Protein AF-A0A6G3XBX1-F1 (afdb_monomer_lite)

Sequence (78 aa):
SDLDALRPGEPVIVRGIGLAFIDLMVLLTEGRGGRHEDGVYLPSGREPVLYVGSRRGVPYHAKIGYGWTGERPPLPQH

Structure (mmCIF, N/CA/C/O backbone):
data_AF-A0A6G3XBX1-F1
#
_entry.id   AF-A0A6G3XBX1-F1
#
loop_
_atom_site.group_PDB
_atom_site.id
_atom_site.type_symbol
_atom_site.label_atom_id
_atom_site.label_alt_id
_atom_site.label_comp_id
_atom_site.label_asym_id
_atom_site.label_entity_id
_atom_site.label_seq_id
_atom_site.pdbx_PDB_ins_code
_atom_site.Cartn_x
_atom_site.Cartn_y
_atom_site.Cartn_z
_atom_site.occupancy
_atom_site.B_iso_or_equiv
_atom_site.auth_seq_id
_atom_site.auth_comp_id
_atom_site.auth_asym_id
_atom_site.auth_atom_id
_atom_site.pdbx_PDB_model_num
ATOM 1 N N . SER A 1 1 ? 2.599 15.836 1.423 1.00 59.91 1 SER A N 1
ATOM 2 C CA . SER A 1 1 ? 1.143 15.693 1.580 1.00 59.91 1 SER A CA 1
ATOM 3 C C . SER A 1 1 ? 0.888 14.948 2.859 1.00 59.91 1 SER A C 1
ATOM 5 O O . SER A 1 1 ? 1.579 13.963 3.086 1.00 59.91 1 SER A O 1
ATOM 7 N N . ASP A 1 2 ? -0.027 15.433 3.687 1.00 81.88 2 ASP A N 1
ATOM 8 C CA . ASP A 1 2 ? -0.403 14.741 4.914 1.00 81.88 2 ASP A CA 1
ATOM 9 C C . ASP A 1 2 ? -1.297 13.548 4.552 1.00 81.88 2 ASP A C 1
ATOM 11 O O . ASP A 1 2 ? -2.407 13.721 4.047 1.00 81.88 2 ASP A O 1
ATOM 15 N N . LEU A 1 3 ? -0.750 12.342 4.696 1.00 83.94 3 LEU A N 1
ATOM 16 C CA . LEU A 1 3 ? -1.459 11.093 4.434 1.00 83.94 3 LEU A CA 1
ATOM 17 C C . LEU A 1 3 ? -2.108 10.543 5.706 1.00 83.94 3 LEU A C 1
ATOM 19 O O . LEU A 1 3 ? -2.908 9.618 5.594 1.00 83.94 3 LEU A O 1
ATOM 23 N N . ASP A 1 4 ? -1.820 11.096 6.888 1.00 86.81 4 ASP A N 1
ATOM 24 C CA . ASP A 1 4 ? -2.338 10.599 8.169 1.00 86.81 4 ASP A CA 1
ATOM 25 C C . ASP A 1 4 ? -3.843 10.847 8.315 1.00 86.81 4 ASP A C 1
ATOM 27 O O . ASP A 1 4 ? -4.531 10.140 9.050 1.00 86.81 4 ASP A O 1
ATOM 31 N N . ALA A 1 5 ? -4.383 11.787 7.534 1.00 92.19 5 ALA A N 1
ATOM 32 C CA . ALA A 1 5 ? -5.814 12.043 7.435 1.00 92.19 5 ALA A CA 1
ATOM 33 C C . ALA A 1 5 ? -6.626 10.838 6.914 1.00 92.19 5 ALA A C 1
ATOM 35 O O . ALA A 1 5 ? -7.814 10.742 7.223 1.00 92.19 5 ALA A O 1
ATOM 36 N N . LEU A 1 6 ? -6.011 9.926 6.145 1.00 95.31 6 LEU A N 1
ATOM 37 C CA . LEU A 1 6 ? -6.687 8.730 5.634 1.00 95.31 6 LEU A CA 1
ATOM 38 C C . LEU A 1 6 ? -6.864 7.710 6.754 1.00 95.31 6 LEU A C 1
ATOM 40 O O . LEU A 1 6 ? -5.883 7.211 7.315 1.00 95.31 6 LEU A O 1
ATOM 44 N N . ARG A 1 7 ? -8.109 7.364 7.059 1.00 96.56 7 ARG A N 1
ATOM 45 C CA . ARG A 1 7 ? -8.439 6.481 8.175 1.00 96.56 7 ARG A CA 1
ATOM 46 C C . ARG A 1 7 ? -8.196 5.013 7.821 1.00 96.56 7 ARG A C 1
ATOM 48 O O . ARG A 1 7 ? -8.284 4.628 6.653 1.00 96.56 7 ARG A O 1
ATOM 55 N N . PRO A 1 8 ? -7.939 4.165 8.829 1.00 97.69 8 PRO A N 1
ATOM 56 C CA . PRO A 1 8 ? -7.965 2.721 8.644 1.00 97.69 8 PRO A CA 1
ATOM 57 C C . PRO A 1 8 ? -9.264 2.257 7.974 1.00 97.69 8 PRO A C 1
ATOM 59 O O . PRO A 1 8 ? -10.352 2.676 8.372 1.00 97.69 8 PRO A O 1
ATOM 62 N N . GLY A 1 9 ? -9.152 1.418 6.944 1.00 97.38 9 GLY A N 1
ATOM 63 C CA . GLY A 1 9 ? -10.294 0.895 6.190 1.00 97.38 9 GLY A CA 1
ATOM 64 C C . GLY A 1 9 ? -11.007 1.903 5.278 1.00 97.38 9 GLY A C 1
ATOM 65 O O . GLY A 1 9 ? -11.963 1.526 4.601 1.00 97.38 9 GLY A O 1
ATOM 66 N N . GLU A 1 10 ? -10.573 3.167 5.228 1.00 97.75 10 GLU A N 1
ATOM 67 C CA . GLU A 1 10 ? -11.204 4.184 4.385 1.00 97.75 10 GLU A CA 1
ATOM 68 C C . GLU A 1 10 ? -11.050 3.834 2.895 1.00 97.75 10 GLU A C 1
ATOM 70 O O . GLU A 1 10 ? -9.935 3.541 2.455 1.00 97.75 10 GLU A O 1
ATOM 75 N N . PRO A 1 11 ? -12.132 3.853 2.096 1.00 97.50 11 PRO A N 1
ATOM 76 C CA . PRO A 1 11 ? -12.046 3.607 0.664 1.00 97.50 11 PRO A CA 1
ATOM 77 C C . PRO A 1 11 ? -11.417 4.806 -0.057 1.00 97.50 11 PRO A C 1
ATOM 79 O O . PRO A 1 11 ? -11.973 5.902 -0.067 1.00 97.50 11 PRO A O 1
ATOM 82 N N . VAL A 1 12 ? -10.283 4.588 -0.723 1.00 95.88 12 VAL A N 1
ATOM 83 C CA . VAL A 1 12 ? -9.524 5.634 -1.422 1.00 95.88 12 VAL A CA 1
ATOM 84 C C . VAL A 1 12 ? -9.341 5.260 -2.886 1.00 95.88 12 VAL A C 1
ATOM 86 O O . VAL A 1 12 ? -8.803 4.203 -3.207 1.00 95.88 12 VAL A O 1
ATOM 89 N N . ILE A 1 13 ? -9.750 6.149 -3.795 1.00 94.69 13 ILE A N 1
ATOM 90 C CA . ILE A 1 13 ? -9.520 5.971 -5.233 1.00 94.69 13 ILE A CA 1
ATOM 91 C C . ILE A 1 13 ? -8.166 6.564 -5.614 1.00 94.69 13 ILE A C 1
ATOM 93 O O . ILE A 1 13 ? -7.916 7.754 -5.418 1.00 94.69 13 ILE A O 1
ATOM 97 N N . VAL A 1 14 ? -7.324 5.754 -6.253 1.00 92.69 14 VAL A N 1
ATOM 98 C CA . VAL A 1 14 ? -6.019 6.173 -6.766 1.00 92.69 14 VAL A CA 1
ATOM 99 C C . VAL A 1 14 ? -6.004 6.075 -8.289 1.00 92.69 14 VAL A C 1
ATOM 101 O O . VAL A 1 14 ? -6.226 5.018 -8.882 1.00 92.69 14 VAL A O 1
ATOM 104 N N . ARG A 1 15 ? -5.731 7.208 -8.944 1.00 91.25 15 ARG A N 1
ATOM 105 C CA . ARG A 1 15 ? -5.642 7.300 -10.406 1.00 91.25 15 ARG A CA 1
ATOM 106 C C . ARG A 1 15 ? -4.180 7.259 -10.847 1.00 91.25 15 ARG A C 1
ATOM 108 O O . ARG A 1 15 ? -3.461 8.239 -10.695 1.00 91.25 15 ARG A O 1
ATOM 115 N N . GLY A 1 16 ? -3.787 6.152 -11.467 1.00 87.56 16 GLY A N 1
ATOM 116 C CA . GLY A 1 16 ? -2.449 5.884 -11.989 1.00 87.56 16 GLY A CA 1
ATOM 117 C C . GLY A 1 16 ? -1.752 4.754 -11.230 1.00 87.56 16 GLY A C 1
ATOM 118 O O . GLY A 1 16 ? -1.643 4.805 -10.014 1.00 87.56 16 GLY A O 1
ATOM 119 N N . ILE A 1 17 ? -1.246 3.759 -11.967 1.00 89.12 17 ILE A N 1
ATOM 120 C CA . ILE A 1 17 ? -0.448 2.629 -11.445 1.00 89.12 17 ILE A CA 1
ATOM 121 C C . ILE A 1 17 ? 0.969 2.733 -12.033 1.00 89.12 17 ILE A C 1
ATOM 123 O O . ILE A 1 17 ? 1.418 1.883 -12.802 1.00 89.12 17 ILE A O 1
ATOM 127 N N . GLY A 1 18 ? 1.605 3.883 -11.803 1.00 84.44 18 GLY A N 1
ATOM 128 C CA . GLY A 1 18 ? 2.970 4.185 -12.248 1.00 84.44 18 GLY A CA 1
ATOM 129 C C . GLY A 1 18 ? 3.979 4.086 -11.104 1.00 84.44 18 GLY A C 1
ATOM 130 O O . GLY A 1 18 ? 3.633 3.651 -10.014 1.00 84.44 18 GLY A O 1
ATOM 131 N N . LEU A 1 19 ? 5.213 4.547 -11.321 1.00 86.38 19 LEU A N 1
ATOM 132 C CA . LEU A 1 19 ? 6.271 4.473 -10.303 1.00 86.38 19 LEU A CA 1
ATOM 133 C C . LEU A 1 19 ? 5.869 5.146 -8.978 1.00 86.38 19 LEU A C 1
ATOM 135 O O . LEU A 1 19 ? 5.941 4.512 -7.936 1.00 86.38 19 LEU A O 1
ATOM 139 N N . ALA A 1 20 ? 5.316 6.361 -9.037 1.00 88.12 20 ALA A N 1
ATOM 140 C CA . ALA A 1 20 ? 4.870 7.093 -7.846 1.00 88.12 20 ALA A CA 1
ATOM 141 C C . ALA A 1 20 ? 3.747 6.391 -7.056 1.00 88.12 20 ALA A C 1
ATOM 143 O O . ALA A 1 20 ? 3.541 6.676 -5.879 1.00 88.12 20 ALA A O 1
ATOM 144 N N . PHE A 1 21 ? 2.997 5.481 -7.691 1.00 90.75 21 PHE A N 1
ATOM 145 C CA . PHE A 1 21 ? 2.007 4.679 -6.973 1.00 90.75 21 PHE A CA 1
ATOM 146 C C . PHE A 1 21 ? 2.678 3.668 -6.040 1.00 90.75 21 PHE A C 1
ATOM 148 O O . PHE A 1 21 ? 2.143 3.402 -4.970 1.00 90.75 21 PHE A O 1
ATOM 155 N N . ILE A 1 22 ? 3.846 3.139 -6.411 1.00 90.19 22 ILE A N 1
ATOM 156 C CA . ILE A 1 22 ? 4.591 2.210 -5.558 1.00 90.19 22 ILE A CA 1
ATOM 157 C C . ILE A 1 22 ? 5.029 2.915 -4.275 1.00 90.19 22 ILE A C 1
ATOM 159 O O . ILE A 1 22 ? 4.793 2.386 -3.194 1.00 90.19 22 ILE A O 1
ATOM 163 N N . ASP A 1 23 ? 5.549 4.141 -4.381 1.00 92.44 23 ASP A N 1
ATOM 164 C CA . ASP A 1 23 ? 5.922 4.946 -3.212 1.00 92.44 23 ASP A CA 1
ATOM 165 C C . ASP A 1 23 ? 4.713 5.205 -2.299 1.00 92.44 23 ASP A C 1
ATOM 167 O O . ASP A 1 23 ? 4.778 5.002 -1.086 1.00 92.44 23 ASP A O 1
ATOM 171 N N . LEU A 1 24 ? 3.574 5.597 -2.885 1.00 94.00 24 LEU A N 1
ATOM 172 C CA . LEU A 1 24 ? 2.327 5.798 -2.142 1.00 94.00 24 LEU A CA 1
ATOM 173 C C . LEU A 1 24 ? 1.868 4.514 -1.441 1.00 94.00 24 LEU A C 1
ATOM 175 O O . LEU A 1 24 ? 1.448 4.559 -0.286 1.00 94.00 24 LEU A O 1
ATOM 179 N N . MET A 1 25 ? 1.931 3.381 -2.139 1.00 93.81 25 MET A N 1
ATOM 180 C CA . MET A 1 25 ? 1.527 2.085 -1.609 1.00 93.81 25 MET A CA 1
ATOM 181 C C . MET A 1 25 ? 2.401 1.689 -0.417 1.00 93.81 25 MET A C 1
ATOM 183 O O . MET A 1 25 ? 1.844 1.323 0.613 1.00 93.81 25 MET A O 1
ATOM 187 N N . VAL A 1 26 ? 3.725 1.861 -0.491 1.00 94.69 26 VAL A N 1
ATOM 188 C CA . VAL A 1 26 ? 4.646 1.593 0.631 1.00 94.69 26 VAL A CA 1
ATOM 189 C C . VAL A 1 26 ? 4.345 2.498 1.830 1.00 94.69 26 VAL A C 1
ATOM 191 O O . VAL A 1 26 ? 4.236 2.016 2.957 1.00 94.69 26 VAL A O 1
ATOM 194 N N . LEU A 1 27 ? 4.128 3.800 1.610 1.00 95.69 27 LEU A N 1
ATOM 195 C CA . LEU A 1 27 ? 3.785 4.739 2.688 1.00 95.69 27 LEU A CA 1
ATOM 196 C C . LEU A 1 27 ? 2.467 4.377 3.388 1.00 95.69 27 LEU A C 1
ATOM 198 O O . LEU A 1 27 ? 2.363 4.493 4.607 1.00 95.69 27 LEU A O 1
ATOM 202 N N . LEU A 1 28 ? 1.463 3.932 2.629 1.00 96.56 28 LEU A N 1
ATOM 203 C CA . LEU A 1 28 ? 0.149 3.559 3.159 1.00 96.56 28 LEU A CA 1
ATOM 204 C C . LEU A 1 28 ? 0.078 2.124 3.693 1.00 96.56 28 LEU A C 1
ATOM 206 O O . LEU A 1 28 ? -0.960 1.765 4.242 1.00 96.56 28 LEU A O 1
ATOM 210 N N . THR A 1 29 ? 1.148 1.335 3.562 1.00 95.94 29 THR A N 1
ATOM 211 C CA . THR A 1 29 ? 1.254 -0.047 4.054 1.00 95.94 29 THR A CA 1
ATOM 212 C C . THR A 1 29 ? 2.335 -0.161 5.128 1.00 95.94 29 THR A C 1
ATOM 214 O O . THR A 1 29 ? 2.043 -0.069 6.319 1.00 95.94 29 THR A O 1
ATOM 217 N N . GLU A 1 30 ? 3.599 -0.308 4.742 1.00 95.88 30 GLU A N 1
ATOM 218 C CA . GLU A 1 30 ? 4.737 -0.420 5.660 1.00 95.88 30 GLU A CA 1
ATOM 219 C C . GLU A 1 30 ? 4.949 0.849 6.486 1.00 95.88 30 GLU A C 1
ATOM 221 O O . GLU A 1 30 ? 5.193 0.770 7.690 1.00 95.88 30 GLU A O 1
ATOM 226 N N . GLY A 1 31 ? 4.735 2.027 5.890 1.00 95.56 31 GLY A N 1
ATOM 227 C CA . GLY A 1 31 ? 4.729 3.298 6.627 1.00 95.56 31 GLY A CA 1
ATOM 228 C C . GLY A 1 31 ? 3.653 3.354 7.721 1.00 95.56 31 GLY A C 1
ATOM 229 O O . GLY A 1 31 ? 3.758 4.126 8.673 1.00 95.56 31 GLY A O 1
ATOM 230 N N . ARG A 1 32 ? 2.652 2.471 7.638 1.00 96.62 32 ARG A N 1
ATOM 231 C CA . ARG A 1 32 ? 1.607 2.269 8.643 1.00 96.62 32 ARG A CA 1
ATOM 232 C C . ARG A 1 32 ? 1.799 0.996 9.459 1.00 96.62 32 ARG A C 1
ATOM 234 O O . ARG A 1 32 ? 0.926 0.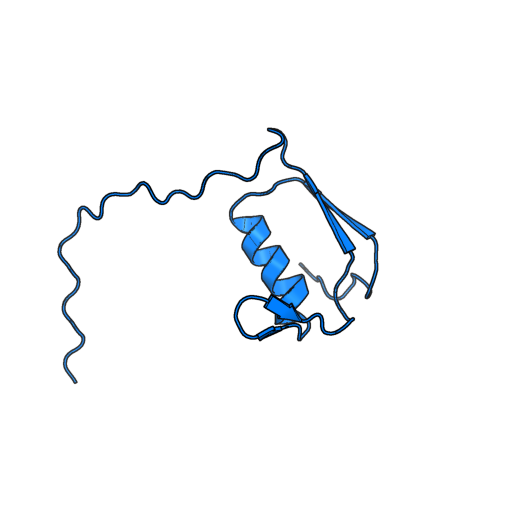644 10.244 1.00 96.62 32 ARG A O 1
ATOM 241 N N . GLY A 1 33 ? 2.976 0.380 9.430 1.00 97.00 33 GLY A N 1
ATOM 242 C CA . GLY A 1 33 ? 3.346 -0.752 10.284 1.00 97.00 33 GLY A CA 1
ATOM 243 C C . GLY A 1 33 ? 2.933 -2.121 9.751 1.00 97.00 33 GLY A C 1
ATOM 244 O O . GLY A 1 33 ? 3.072 -3.107 10.475 1.00 97.00 33 GLY A O 1
ATOM 245 N N . GLY A 1 34 ? 2.423 -2.200 8.519 1.00 97.62 34 GLY A N 1
ATOM 246 C CA . GLY A 1 34 ? 2.368 -3.473 7.810 1.00 97.62 34 GLY A CA 1
ATOM 247 C C . GLY A 1 34 ? 3.777 -3.987 7.519 1.00 97.62 34 GLY A C 1
ATOM 248 O O . GLY A 1 34 ? 4.752 -3.238 7.580 1.00 97.62 34 GLY A O 1
ATOM 249 N N . ARG A 1 35 ? 3.904 -5.274 7.219 1.00 97.44 35 ARG A N 1
ATOM 250 C CA . ARG A 1 35 ? 5.212 -5.895 6.973 1.00 97.44 35 ARG A CA 1
ATOM 251 C C . ARG A 1 35 ? 5.102 -7.047 5.996 1.00 97.44 35 ARG A C 1
ATOM 253 O O . ARG A 1 35 ? 4.022 -7.593 5.813 1.00 97.44 35 ARG A O 1
ATOM 260 N N . HIS A 1 36 ? 6.225 -7.438 5.416 1.00 95.81 36 HIS A N 1
ATOM 261 C CA . HIS A 1 36 ? 6.309 -8.624 4.577 1.00 95.81 36 HIS A CA 1
ATOM 262 C C . HIS A 1 36 ? 6.977 -9.768 5.347 1.00 95.81 36 HIS A C 1
ATOM 264 O O . HIS A 1 36 ? 8.065 -9.595 5.892 1.00 95.8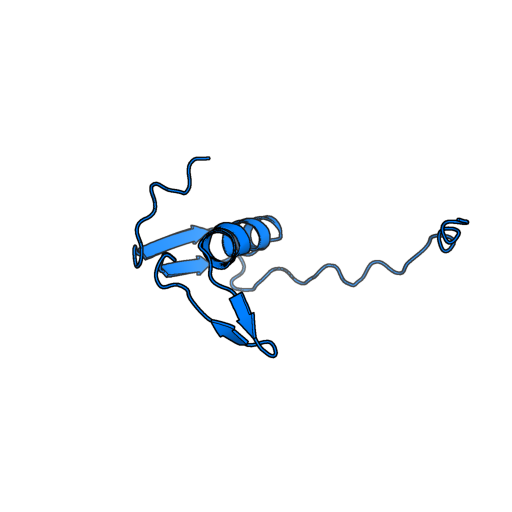1 36 HIS A O 1
ATOM 270 N N . GLU A 1 37 ? 6.332 -10.931 5.371 1.00 96.94 37 GLU A N 1
ATOM 271 C CA . GLU A 1 37 ? 6.888 -12.190 5.877 1.00 96.94 37 GLU A CA 1
ATOM 272 C C . GLU A 1 37 ? 6.820 -13.219 4.742 1.00 96.94 37 GLU A C 1
ATOM 274 O O . GLU A 1 37 ? 5.763 -13.412 4.144 1.00 96.94 37 GLU A O 1
ATOM 279 N N . ASP A 1 38 ? 7.960 -13.813 4.378 1.00 95.81 38 ASP A N 1
ATOM 280 C CA . ASP A 1 38 ? 8.073 -14.825 3.313 1.00 95.81 38 ASP A CA 1
ATOM 281 C C . ASP A 1 38 ? 7.410 -14.436 1.971 1.00 95.81 38 ASP A C 1
ATOM 283 O O . ASP A 1 38 ? 6.833 -15.258 1.261 1.00 95.81 38 ASP A O 1
ATOM 287 N N . GLY A 1 39 ? 7.490 -13.151 1.606 1.00 91.62 39 GLY A N 1
ATOM 288 C CA . GLY A 1 39 ? 6.909 -12.615 0.367 1.00 91.62 39 GLY A CA 1
ATOM 289 C C . GLY A 1 39 ? 5.401 -12.346 0.429 1.00 91.62 39 GLY A C 1
ATOM 290 O O . GLY A 1 39 ? 4.823 -11.901 -0.561 1.00 91.62 39 GLY A O 1
ATOM 291 N N . VAL A 1 40 ? 4.767 -12.564 1.581 1.00 95.56 40 VAL A N 1
ATOM 292 C CA . VAL A 1 40 ? 3.360 -12.254 1.834 1.00 95.56 40 VAL A CA 1
ATOM 293 C C . VAL A 1 40 ? 3.267 -10.983 2.668 1.00 95.56 40 VAL A C 1
ATOM 295 O O . VAL A 1 40 ? 3.945 -10.829 3.682 1.00 95.56 40 VAL A O 1
ATOM 298 N N . TYR A 1 41 ? 2.411 -10.057 2.244 1.00 95.00 41 TYR A N 1
ATOM 299 C CA . TYR A 1 41 ? 2.130 -8.856 3.018 1.00 95.00 41 TYR A CA 1
ATOM 300 C C . TYR A 1 41 ? 1.172 -9.157 4.179 1.00 95.00 41 TYR A C 1
ATOM 302 O O . TYR A 1 41 ? 0.100 -9.732 3.984 1.00 95.00 41 TYR A O 1
ATOM 310 N N . LEU A 1 42 ? 1.547 -8.716 5.377 1.00 97.94 42 LEU A N 1
ATOM 311 C CA . LEU A 1 42 ? 0.761 -8.766 6.601 1.00 97.94 42 LEU A CA 1
ATOM 312 C C . LEU A 1 42 ? 0.321 -7.342 6.980 1.00 97.94 42 LEU A C 1
ATOM 314 O O . LEU A 1 42 ? 1.173 -6.513 7.329 1.00 97.94 42 LEU A O 1
ATOM 318 N N . PRO A 1 43 ? -0.989 -7.039 6.933 1.00 97.44 43 PRO A N 1
ATOM 319 C CA . PRO A 1 43 ? -1.495 -5.715 7.271 1.00 97.44 43 PRO A CA 1
ATOM 320 C C . PRO A 1 43 ? -1.410 -5.451 8.777 1.00 97.44 43 PRO A C 1
ATOM 322 O O . PRO A 1 43 ? -1.574 -6.356 9.598 1.00 97.44 43 PRO A O 1
ATOM 325 N N . SER A 1 44 ? -1.208 -4.189 9.149 1.00 97.81 44 SER A N 1
ATOM 326 C CA . SER A 1 44 ? -1.291 -3.729 10.542 1.00 97.81 44 SER A CA 1
ATOM 327 C C . SER A 1 44 ? -2.720 -3.432 10.996 1.00 97.81 44 SER A C 1
ATOM 329 O O . SER A 1 44 ? -2.975 -3.299 12.192 1.00 97.81 44 SER A O 1
ATOM 331 N N . GLY A 1 45 ? -3.645 -3.278 10.047 1.00 97.81 45 GLY A N 1
ATOM 332 C CA . GLY A 1 45 ? -5.004 -2.807 10.282 1.00 97.81 45 GLY A CA 1
ATOM 333 C C . GLY A 1 45 ? -5.125 -1.284 10.303 1.00 97.81 45 GLY A C 1
ATOM 334 O O . GLY A 1 45 ? -6.214 -0.787 10.569 1.00 97.81 45 GLY A O 1
ATOM 335 N N . ARG A 1 46 ? -4.046 -0.533 10.034 1.00 97.44 46 ARG A N 1
ATOM 336 C CA . ARG A 1 46 ? -4.056 0.939 9.920 1.00 97.44 46 ARG A CA 1
ATOM 337 C C . ARG A 1 46 ? -4.145 1.430 8.474 1.00 97.44 46 ARG A C 1
ATOM 339 O O . ARG A 1 46 ? -4.227 2.634 8.229 1.00 97.44 46 ARG A O 1
ATOM 346 N N . GLU A 1 47 ? -4.103 0.517 7.517 1.00 98.06 47 GLU A N 1
ATOM 347 C CA . GLU A 1 47 ? -4.111 0.801 6.089 1.00 98.06 47 GLU A CA 1
ATOM 348 C C . GLU A 1 47 ? -5.514 1.213 5.595 1.00 98.06 47 GLU A C 1
ATOM 350 O O . GLU A 1 47 ? -6.521 0.688 6.083 1.00 98.06 47 GLU A O 1
ATOM 355 N N . PRO A 1 48 ? -5.621 2.143 4.628 1.00 97.44 48 PRO A N 1
ATOM 356 C CA . PRO A 1 48 ? -6.861 2.378 3.892 1.00 97.44 48 PRO A CA 1
ATOM 357 C C . PRO A 1 48 ? -7.105 1.272 2.847 1.00 97.44 48 PRO A C 1
ATOM 359 O O . PRO A 1 48 ? -6.206 0.505 2.503 1.00 97.44 48 PRO A O 1
ATOM 362 N N . VAL A 1 49 ? -8.310 1.224 2.274 1.00 96.81 49 VAL A N 1
ATOM 363 C CA . VAL A 1 49 ? -8.640 0.333 1.149 1.00 96.81 49 VAL A CA 1
ATOM 364 C C . VAL A 1 49 ? -8.421 1.076 -0.166 1.00 96.81 49 VAL A C 1
ATOM 366 O O . VAL A 1 49 ? -9.179 1.981 -0.515 1.00 96.81 49 VAL A O 1
ATOM 369 N N . LEU A 1 50 ? -7.388 0.692 -0.917 1.00 94.88 50 LEU A N 1
ATOM 370 C CA . LEU A 1 50 ? -7.029 1.354 -2.171 1.00 94.88 50 LEU A CA 1
ATOM 371 C C . LEU A 1 50 ? -7.754 0.738 -3.376 1.00 94.88 50 LEU A C 1
ATOM 373 O O . LEU A 1 50 ? -7.525 -0.414 -3.737 1.00 94.88 50 LEU A O 1
ATOM 377 N N . TYR A 1 51 ? -8.558 1.545 -4.062 1.00 94.31 51 TYR A N 1
ATOM 378 C CA . TYR A 1 51 ? -9.137 1.239 -5.369 1.00 94.31 51 TYR A CA 1
ATOM 379 C C . TYR A 1 51 ? -8.298 1.914 -6.450 1.00 94.31 51 TYR A C 1
ATOM 381 O O . TYR A 1 51 ? -8.389 3.124 -6.671 1.00 94.31 51 TYR A O 1
ATOM 389 N N . VAL A 1 52 ? -7.444 1.138 -7.111 1.00 91.56 52 VAL A N 1
ATOM 390 C CA . VAL A 1 52 ? -6.395 1.677 -7.983 1.00 91.56 52 VAL A CA 1
ATOM 391 C C . VAL A 1 52 ? -6.711 1.376 -9.443 1.00 91.56 52 VAL A C 1
ATOM 393 O O . VAL A 1 52 ? -7.032 0.246 -9.799 1.00 91.56 52 VAL A O 1
ATOM 396 N N . GLY A 1 53 ? -6.600 2.385 -10.307 1.00 89.31 53 GLY A N 1
ATOM 397 C CA . GLY A 1 53 ? -6.840 2.234 -11.743 1.00 89.31 53 GLY A CA 1
ATOM 398 C C . GLY A 1 53 ? -5.802 2.956 -12.593 1.00 89.31 53 GLY A C 1
ATOM 399 O O . GLY A 1 53 ? -5.360 4.052 -12.262 1.00 89.31 53 GLY A O 1
ATOM 400 N N . SER A 1 54 ? -5.426 2.369 -13.729 1.00 83.31 54 SER A N 1
ATOM 401 C CA . SER A 1 54 ? -4.584 3.002 -14.754 1.00 83.31 54 SER A CA 1
ATOM 402 C C . SER A 1 54 ? -5.444 3.459 -15.932 1.00 83.31 54 SER A C 1
ATOM 404 O O . SER A 1 54 ? -6.369 2.754 -16.327 1.00 83.31 54 SER A O 1
ATOM 406 N N . ARG A 1 55 ? -5.113 4.594 -16.569 1.00 77.94 55 ARG A N 1
ATOM 407 C CA . ARG A 1 55 ? -5.809 5.048 -17.795 1.00 77.94 55 ARG A CA 1
ATOM 408 C C . ARG A 1 55 ? -5.760 4.024 -18.931 1.00 77.94 55 ARG A C 1
ATOM 410 O O . ARG A 1 55 ? -6.641 4.038 -19.778 1.00 77.94 55 ARG A O 1
ATOM 417 N N . ARG A 1 56 ? -4.723 3.182 -18.977 1.00 76.88 56 ARG A N 1
ATOM 418 C CA . ARG A 1 56 ? -4.559 2.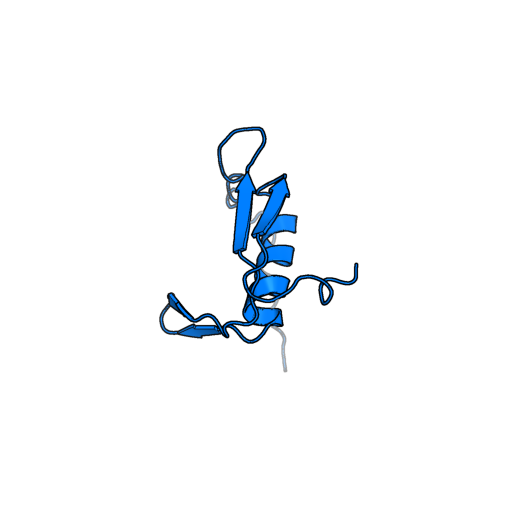129 -19.994 1.00 76.88 56 ARG A CA 1
ATOM 419 C C . ARG A 1 56 ? -5.061 0.758 -19.527 1.00 76.88 56 ARG A C 1
ATOM 421 O O . ARG A 1 56 ? -4.857 -0.219 -20.231 1.00 76.88 56 ARG A O 1
ATOM 428 N N . GLY A 1 57 ? -5.658 0.669 -18.336 1.00 66.62 57 GLY A N 1
ATOM 429 C CA . GLY A 1 57 ? -6.183 -0.583 -17.779 1.00 66.62 57 GLY A CA 1
ATOM 430 C C . GLY A 1 57 ? -5.131 -1.580 -17.283 1.00 66.62 57 GLY A C 1
ATOM 431 O O . GLY A 1 57 ? -5.502 -2.577 -16.679 1.00 66.62 57 GLY A O 1
ATOM 432 N N . VAL A 1 58 ? -3.835 -1.311 -17.476 1.00 63.66 58 VAL A N 1
ATOM 433 C CA . VAL A 1 58 ? -2.738 -2.184 -17.030 1.00 63.66 58 VAL A CA 1
ATOM 434 C C . VAL A 1 58 ? -1.741 -1.427 -16.145 1.00 63.66 58 VAL A C 1
ATOM 436 O O . VAL A 1 58 ? -1.534 -0.220 -16.365 1.00 63.66 58 VAL A O 1
ATOM 439 N N . PRO A 1 59 ? -1.116 -2.100 -15.156 1.00 63.88 59 PRO A N 1
ATOM 440 C CA . PRO A 1 59 ? 0.074 -1.586 -14.488 1.00 63.88 59 PRO A CA 1
ATOM 441 C C . PRO A 1 59 ? 1.127 -1.217 -15.531 1.00 63.88 59 PRO A C 1
ATOM 443 O O . PRO A 1 59 ? 1.287 -1.917 -16.536 1.00 63.88 59 PRO A O 1
ATOM 446 N N . TYR A 1 60 ? 1.832 -0.105 -15.327 1.00 62.09 60 TYR A N 1
ATOM 447 C CA . TYR A 1 60 ? 2.936 0.222 -16.223 1.00 62.09 60 TYR A CA 1
ATOM 448 C C . TYR A 1 60 ? 3.988 -0.888 -16.154 1.00 62.09 60 TYR A C 1
ATOM 450 O O . TYR A 1 60 ? 4.376 -1.313 -15.068 1.00 62.09 60 TYR A O 1
ATOM 458 N N . HIS A 1 61 ? 4.445 -1.350 -17.321 1.00 60.19 61 HIS A N 1
ATOM 459 C CA . HIS A 1 61 ? 5.544 -2.306 -17.407 1.00 60.19 61 HIS A CA 1
ATOM 460 C C . HIS A 1 61 ? 6.740 -1.772 -16.620 1.00 60.19 61 HIS A C 1
ATOM 462 O O . HIS A 1 61 ? 7.153 -0.622 -16.815 1.00 60.19 61 HIS A O 1
ATOM 468 N N . ALA A 1 62 ? 7.313 -2.615 -15.762 1.00 61.38 62 ALA A N 1
ATOM 469 C CA . ALA A 1 62 ? 8.590 -2.309 -15.152 1.00 61.38 62 ALA A CA 1
ATOM 470 C C . ALA A 1 62 ? 9.595 -2.031 -16.279 1.00 61.38 62 ALA A C 1
ATOM 472 O O . ALA A 1 62 ? 9.724 -2.809 -17.230 1.00 61.38 62 ALA A O 1
ATOM 473 N N . LYS A 1 63 ? 10.296 -0.897 -16.207 1.00 60.03 63 LYS A N 1
ATOM 474 C CA . LYS A 1 63 ? 11.419 -0.612 -17.105 1.00 60.03 63 LYS A CA 1
ATOM 475 C C . LYS A 1 63 ? 12.619 -1.461 -16.674 1.00 60.03 63 LYS A C 1
ATOM 477 O O . LYS A 1 63 ? 13.618 -0.937 -16.209 1.00 60.03 63 LYS A O 1
ATOM 482 N N . ILE A 1 64 ? 12.510 -2.779 -16.821 1.00 57.59 64 ILE A N 1
ATOM 483 C CA . ILE A 1 64 ? 13.617 -3.724 -16.597 1.00 57.59 64 ILE A CA 1
ATOM 484 C C . ILE A 1 64 ? 14.534 -3.791 -17.837 1.00 57.59 64 ILE A C 1
ATOM 486 O O . ILE A 1 64 ? 15.554 -4.463 -17.837 1.00 57.59 64 ILE A O 1
ATOM 490 N N . GLY A 1 65 ? 14.172 -3.085 -18.916 1.00 55.78 65 GLY A N 1
ATOM 491 C CA . GLY A 1 65 ? 14.851 -3.125 -20.213 1.00 55.78 65 GLY A CA 1
ATOM 492 C C . GLY A 1 65 ? 16.017 -2.151 -20.391 1.00 55.78 65 GLY A C 1
ATOM 493 O O . GLY A 1 65 ? 16.413 -1.918 -21.530 1.00 55.78 65 GLY A O 1
ATOM 494 N N . TYR A 1 66 ? 16.563 -1.554 -19.329 1.00 55.31 66 TYR A N 1
ATOM 495 C CA . TYR A 1 66 ? 17.872 -0.917 -19.463 1.00 55.31 66 TYR A CA 1
ATOM 496 C C . TYR A 1 66 ? 18.925 -2.014 -19.369 1.00 55.31 66 TYR A C 1
ATOM 498 O O . TYR A 1 66 ? 19.231 -2.504 -18.284 1.00 55.31 66 TYR A O 1
ATOM 506 N N . GLY A 1 67 ? 19.467 -2.411 -20.522 1.00 62.72 67 GLY A N 1
ATOM 507 C CA . GLY 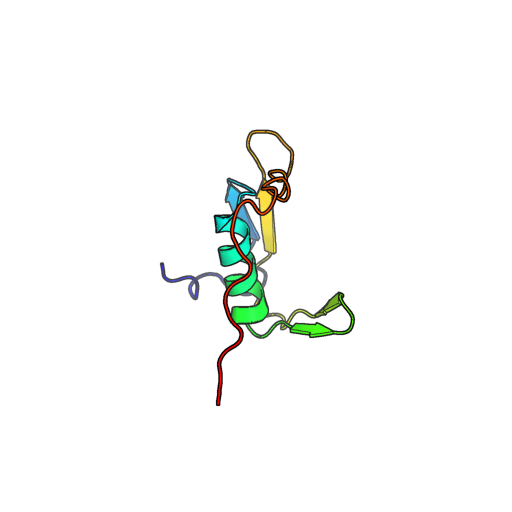A 1 67 ? 20.753 -3.092 -20.537 1.00 62.72 67 GLY A CA 1
ATOM 508 C C . GLY A 1 67 ? 21.746 -2.207 -19.794 1.00 62.72 67 GLY A C 1
ATOM 509 O O . GLY A 1 67 ? 21.844 -1.013 -20.073 1.00 62.72 67 GLY A O 1
ATOM 510 N N . TRP A 1 68 ? 22.422 -2.765 -18.799 1.00 64.19 68 TRP A N 1
ATOM 511 C CA . TRP A 1 68 ? 23.470 -2.058 -18.083 1.00 64.19 68 TRP A CA 1
ATOM 512 C C . TRP A 1 68 ? 24.592 -1.721 -19.079 1.00 64.19 68 TRP A C 1
ATOM 514 O O . TRP A 1 68 ? 25.325 -2.606 -19.508 1.00 64.19 68 TRP A O 1
ATOM 524 N N . THR A 1 69 ? 24.696 -0.456 -19.498 1.00 74.44 69 THR A N 1
ATOM 525 C CA . THR A 1 69 ? 25.705 0.017 -20.469 1.00 74.44 69 THR A CA 1
ATOM 526 C C . THR A 1 69 ? 26.950 0.615 -19.806 1.00 74.44 69 THR A C 1
ATOM 528 O O . THR A 1 69 ? 27.802 1.160 -20.500 1.00 74.44 69 THR A O 1
ATOM 531 N N . GLY A 1 70 ? 27.041 0.577 -18.473 1.00 78.38 70 GLY A N 1
ATOM 532 C CA . GLY A 1 70 ? 28.140 1.173 -17.710 1.00 78.38 70 GLY A CA 1
ATOM 533 C C . GLY A 1 70 ? 29.219 0.169 -17.304 1.00 78.38 70 GLY A C 1
ATOM 534 O O . GLY A 1 70 ? 28.992 -1.038 -17.261 1.00 78.38 70 GLY A O 1
ATOM 535 N N . GLU A 1 71 ? 30.396 0.665 -16.940 1.00 80.06 71 GLU A N 1
ATOM 536 C CA . GLU A 1 71 ? 31.387 -0.143 -16.230 1.00 80.06 71 GLU A CA 1
ATOM 537 C C . GLU A 1 71 ? 30.874 -0.435 -14.807 1.00 80.06 71 GLU A C 1
ATOM 539 O O . GLU A 1 71 ? 30.197 0.396 -14.194 1.00 80.06 71 GLU A O 1
ATOM 544 N N . ARG A 1 72 ? 31.115 -1.645 -14.287 1.00 79.19 72 ARG A N 1
ATOM 545 C CA . ARG A 1 72 ? 30.701 -2.009 -12.922 1.00 79.19 72 ARG A CA 1
ATOM 546 C C . ARG A 1 72 ? 31.391 -1.054 -11.932 1.00 79.19 72 ARG A C 1
ATOM 548 O O . ARG A 1 72 ? 32.614 -0.948 -12.000 1.00 79.19 72 ARG A O 1
ATOM 555 N N . PRO A 1 73 ? 30.666 -0.388 -11.010 1.00 81.31 73 PRO A N 1
ATOM 556 C CA . PRO A 1 73 ? 31.295 0.515 -10.057 1.00 81.31 73 PRO A CA 1
ATOM 557 C C . PRO A 1 73 ? 32.334 -0.238 -9.214 1.00 81.31 73 PRO A C 1
ATOM 559 O O . PRO A 1 73 ? 32.099 -1.404 -8.859 1.00 81.31 73 PRO A O 1
ATOM 562 N N . PRO A 1 74 ? 33.478 0.397 -8.898 1.00 82.06 74 PRO A N 1
ATOM 563 C CA . PRO A 1 74 ? 34.482 -0.216 -8.045 1.00 82.06 74 PRO A CA 1
ATOM 564 C C . PRO A 1 74 ? 33.864 -0.519 -6.681 1.00 82.06 74 PRO A C 1
ATOM 566 O O . PRO A 1 74 ? 33.095 0.276 -6.136 1.00 82.06 74 PRO A O 1
ATOM 569 N N . LEU A 1 75 ? 34.182 -1.696 -6.141 1.00 82.19 75 LEU A N 1
ATOM 570 C CA . LEU A 1 75 ? 33.752 -2.049 -4.795 1.00 82.19 75 LEU A CA 1
ATOM 571 C C . LEU A 1 75 ? 34.411 -1.087 -3.795 1.00 82.19 75 LEU A C 1
ATOM 573 O O . LEU A 1 75 ? 35.594 -0.775 -3.966 1.00 82.19 75 LEU A O 1
ATOM 577 N N . PRO A 1 76 ? 33.677 -0.623 -2.768 1.00 72.94 76 PRO A N 1
ATOM 578 C CA . PRO A 1 76 ? 34.264 0.204 -1.728 1.00 72.94 76 PRO A CA 1
ATOM 579 C C . PRO A 1 76 ? 35.422 -0.556 -1.076 1.00 72.94 76 PRO A C 1
ATOM 581 O O . PRO A 1 76 ? 35.258 -1.688 -0.619 1.00 72.94 76 PRO A O 1
ATOM 584 N N . GLN A 1 77 ? 36.604 0.058 -1.090 1.00 76.44 77 GLN A N 1
ATOM 585 C CA . GLN A 1 77 ? 37.752 -0.408 -0.322 1.00 76.44 77 GLN A CA 1
ATOM 586 C C . GLN A 1 77 ? 37.613 0.162 1.091 1.00 76.44 77 GLN A C 1
ATOM 588 O O . GLN A 1 77 ? 37.339 1.354 1.243 1.00 76.44 77 GLN A O 1
ATOM 593 N N . HIS A 1 78 ? 37.713 -0.723 2.082 1.00 61.56 78 HIS A N 1
ATOM 594 C CA . HIS A 1 78 ? 37.740 -0.380 3.503 1.00 61.56 78 HIS A CA 1
ATOM 595 C C . HIS A 1 78 ? 38.985 0.426 3.869 1.00 61.56 78 HIS A C 1
ATOM 597 O O . HIS A 1 78 ? 40.065 0.106 3.320 1.00 61.56 78 HIS A O 1
#

Organism: NCBI:txid2706086

Foldseek 3Di:
DDPLVAFQQAEDEAEAQEPVVVVVVCCQAVVQVWDDDPNDIGGPSRHYHYDYAYPVRDRPDDVPPPDPPDDDDDDDDD

Secondary structure (DSSP, 8-state):
---TTSPTT-EEEEE--SHHHHHHHHHHTGGGT-EEETTEEE--S---EEEEE-TTSSPPPP-------SPPPPPPP-

Radius of gyration: 17.11 Å; chains: 1; bounding box: 50×30×31 Å

pLDDT: mean 85.68, std 13.25, range [55.31, 98.06]

=== Feature glossary ===
The features interleaved in this record are:

— What the protein is —

Sequence gives the chain of amino acids in standard one-letter code (A=alanine, C=cysteine, …, Y=tyrosine), read N→C. It is the only feature that is directly encoded by the gene; all structural features are derived from the folded form of this sequence.

Database cross-references. InterPro integrates a dozen domain/family signature databases into unified entries with residue-range hits. GO terms attach function/process/location labels with evidence codes. CATH codes position the fold in a four-level structural taxonomy. Organism is the NCBI-taxonomy species name.

— Where its atoms are —

Atomic coordinates in PDBx/mmCIF format — the same representation the Protein Data Bank distributes. Each line of the _atom_site loop places one backbone atom in Cartesian space (units: ångströms, origin: arbitrary).

The six renders are orthographic views along the three Cartesian axes in both directions. Representation (cartoon, sticks, or surface) and color scheme (sequence-rainbow or by-chain) vary across proteins so the training set covers all the common visualization conventions.

— Local backbone conformation —

Eight-state secondary structure (DSSP): H is the canonical α-helix, G the tighter 3₁₀-helix, I the wider π-helix; E/B are β-structure, T and S are turns and bends, and '-' is everything else. DSSP derives these from the pattern of main-chain N–H···O=C hydrogen bonds, not from the sequ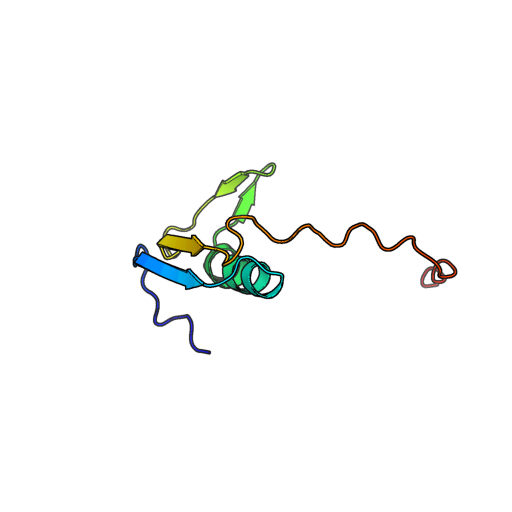ence.

P-SEA three-state annotation labels each residue as helix, strand, or coil based purely on the geometry of the Cα trace. It serves as a fallback when the full backbone (and thus DSSP) is unavailable.

The φ/ψ torsion pair specifies the backbone conformation at each residue. φ rotates about the N–Cα bond, ψ about the Cα–C bond. Steric clashes forbid most of the (φ, ψ) plane — the allowed regions (α-helix basin, β-sheet basin, left-handed helix) are the Ramachandran-allowed regions.

— Global shape and packing —

The geometric summary reports three shape descriptors. Rg (radius of gyration) measures how spread out the Cα atoms are about their centre of mass; compact globular proteins have small Rg, elongated or unfolded ones large. Cα contacts (<8 Å, |i−j|>4) count long-range residue pairs in spatial proximity — high for tightly packed folds, near zero for rods or random coil. The bounding-box extents give the protein's footprint along x, y, z in Å.

Solvent-accessible surface area (SASA) is the area in Å² traced out by the centre of a 1.4 Å probe sphere (a water molecule) rolled over the protein's van der Waals surface (Shrake–Rupley / Lee–Richards construction). Buried residues have near-zero SASA; fully exposed residues can exceed 200 Å². The total SASA scales roughly with the number of surface residues.

The contact map is a binary N×N matrix image: pixel (i, j) is dark where Cα_i and Cα_j are within 8 Å and |i−j|>4. Because the |i−j|>4 filter removes local helical contacts, off-diagonal stripes parallel to the main diagonal indicate parallel β-sheets; stripes perpendicular to it indicate antiparallel β-sheets. The Ramachandran plot scatters every residue's (φ, ψ) pair against the sterically allowed regions. The PAE heatmap renders the predicted-aligned-error matrix.

— Structural neighborhood —

3Di is Foldseek's structural alphabet. Each residue is assigned one of twenty discrete states based on how its Cα sits relative to its spatial (not sequential) neighbors. Aligning 3Di strings finds structural homologs roughly as well as full 3D superposition, but orders of magnitude faster.

Nearest PDB neighbors are the top structural matches found by Foldseek when searching this structure against the entire Protein Data Bank. Each hit reports a TM-score (0 to 1; >0.5 almost always implies the same fold) and an E-value. These are *structural* homologs — they may share no detectable sequence similarity.

— Confidence and disorder —

For AlphaFold models, the B-factor field carries pLDDT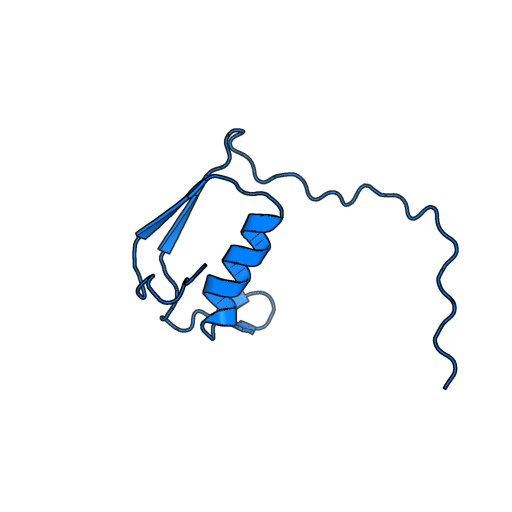 — the model's own estimate of local accuracy on a 0–100 scale. Regions with pLDDT<50 should be treated as essentially unmodeled; they often correspond to intrinsically disordered segments.

Crystallographic B-factors measure how much each atom's electron density is smeared out, in Å². They rise in mobile loops and surface residues and fall in the buried interior. In AlphaFold models this column is repurposed to hold pLDDT instead.

Predicted aligned error is AlphaFold's pairwise confidence. Unlike pLDDT (per-residue), PAE is per-residue-pair and captures whether two parts of the structure are correctly placed relative to each other. Units are ångströms of expected positional error.